Protein AF-A0A3B8NEA3-F1 (afdb_monomer_lite)

pLDDT: mean 80.5, std 10.07, range [51.0, 92.0]

Structure (mmCIF, N/CA/C/O backbone):
data_AF-A0A3B8NEA3-F1
#
_entry.id   AF-A0A3B8NEA3-F1
#
loop_
_atom_site.group_PDB
_atom_site.id
_atom_site.type_symbol
_atom_site.label_atom_id
_atom_site.label_alt_id
_atom_site.label_comp_id
_atom_site.label_asym_id
_atom_site.label_entity_id
_atom_site.label_seq_id
_atom_site.pdbx_PDB_ins_code
_atom_site.Cartn_x
_atom_site.Cartn_y
_atom_site.Cartn_z
_atom_site.occupancy
_atom_site.B_iso_or_equiv
_atom_site.auth_seq_id
_atom_site.auth_comp_id
_atom_site.auth_asym_id
_atom_site.auth_atom_id
_atom_site.pdbx_PDB_model_num
ATOM 1 N N . MET A 1 1 ? 12.329 14.851 -8.067 1.00 51.00 1 MET A N 1
ATOM 2 C CA . MET A 1 1 ? 11.244 14.124 -8.752 1.00 51.00 1 MET A CA 1
ATOM 3 C C . MET A 1 1 ? 10.555 13.312 -7.677 1.00 51.00 1 MET A C 1
ATOM 5 O O . MET A 1 1 ? 11.176 12.402 -7.144 1.00 51.00 1 MET A O 1
ATOM 9 N N . GLU A 1 2 ? 9.375 13.737 -7.243 1.00 53.25 2 GLU A N 1
ATOM 10 C CA . GLU A 1 2 ? 8.576 12.976 -6.282 1.00 53.25 2 GLU A CA 1
ATOM 11 C C . GLU A 1 2 ? 7.882 11.858 -7.060 1.00 53.25 2 GLU A C 1
ATOM 13 O O . GLU A 1 2 ? 7.272 12.104 -8.097 1.00 53.25 2 GLU A O 1
ATOM 18 N N . THR A 1 3 ? 8.076 10.613 -6.638 1.00 62.69 3 THR A N 1
ATOM 19 C CA . THR A 1 3 ? 7.437 9.464 -7.277 1.00 62.69 3 THR A CA 1
ATOM 20 C C . THR A 1 3 ? 6.007 9.376 -6.761 1.00 62.69 3 THR A C 1
ATOM 22 O O . THR A 1 3 ? 5.781 8.985 -5.618 1.00 62.69 3 THR A O 1
ATOM 25 N N . GLU A 1 4 ? 5.042 9.763 -7.584 1.00 65.19 4 GLU A N 1
ATOM 26 C CA . GLU A 1 4 ? 3.623 9.662 -7.258 1.00 65.19 4 GLU A CA 1
ATOM 27 C C . GLU A 1 4 ? 3.127 8.238 -7.533 1.00 65.19 4 GLU A C 1
ATOM 29 O O . GLU A 1 4 ? 3.219 7.739 -8.659 1.00 65.19 4 GLU A O 1
ATOM 34 N N . VAL A 1 5 ? 2.602 7.586 -6.491 1.00 74.25 5 VAL A N 1
ATOM 35 C CA . VAL A 1 5 ? 1.859 6.326 -6.605 1.00 74.25 5 VAL A CA 1
ATOM 36 C C . VAL A 1 5 ? 0.391 6.626 -6.355 1.00 74.25 5 V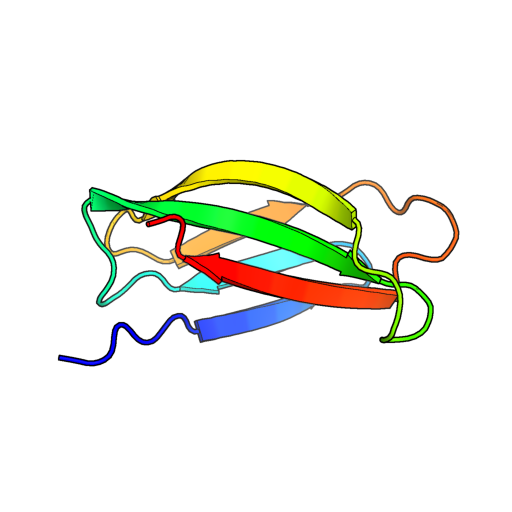AL A C 1
ATOM 38 O O . VAL A 1 5 ? 0.010 7.030 -5.257 1.00 74.25 5 VAL A O 1
ATOM 41 N N . GLY A 1 6 ? -0.437 6.413 -7.374 1.00 78.81 6 GLY A N 1
ATOM 42 C CA . GLY A 1 6 ? -1.886 6.472 -7.220 1.00 78.81 6 GLY A CA 1
ATOM 43 C C . GLY A 1 6 ? -2.384 5.200 -6.544 1.00 78.81 6 GLY A C 1
ATOM 44 O O . GLY A 1 6 ? -2.003 4.104 -6.951 1.00 78.81 6 GLY A O 1
ATOM 45 N N . ILE A 1 7 ? -3.232 5.331 -5.526 1.00 78.06 7 ILE A N 1
ATOM 46 C CA . ILE A 1 7 ? -3.832 4.189 -4.833 1.00 78.06 7 ILE A CA 1
ATOM 47 C C . ILE A 1 7 ? -5.345 4.361 -4.846 1.00 78.06 7 ILE A C 1
ATOM 49 O O . ILE A 1 7 ? -5.858 5.404 -4.438 1.00 78.06 7 ILE A O 1
ATOM 53 N N . LYS A 1 8 ? -6.059 3.324 -5.279 1.00 82.62 8 LYS A N 1
ATOM 54 C CA . LYS A 1 8 ? -7.518 3.286 -5.265 1.00 82.62 8 LYS A CA 1
ATOM 55 C C . LYS A 1 8 ? -7.996 1.969 -4.667 1.00 82.62 8 LYS A C 1
ATOM 57 O O . LYS A 1 8 ? -7.572 0.896 -5.082 1.00 82.62 8 LYS A O 1
ATOM 62 N N . LEU A 1 9 ? -8.902 2.055 -3.698 1.00 78.94 9 LEU A N 1
ATOM 63 C CA . LEU A 1 9 ? -9.634 0.890 -3.208 1.00 78.94 9 LEU A CA 1
ATOM 64 C C . LEU A 1 9 ? -10.747 0.570 -4.207 1.00 78.94 9 LEU A C 1
ATOM 66 O O . LEU A 1 9 ? -11.613 1.410 -4.459 1.00 78.94 9 LEU A O 1
ATOM 70 N N . LEU A 1 10 ? -10.693 -0.619 -4.804 1.00 77.62 10 LEU A N 1
ATOM 71 C CA . LEU A 1 10 ? -11.726 -1.116 -5.715 1.00 77.62 10 LEU A CA 1
ATOM 72 C C . LEU A 1 10 ? -12.839 -1.839 -4.946 1.00 77.62 10 LEU A C 1
ATOM 74 O O . LEU A 1 10 ? -14.006 -1.759 -5.321 1.00 77.62 10 LEU A O 1
ATOM 78 N N . SER A 1 11 ? -12.486 -2.501 -3.842 1.00 74.38 11 SER A N 1
ATOM 79 C CA . SER A 1 11 ? -13.415 -3.145 -2.910 1.00 74.38 11 SER A CA 1
ATOM 80 C C . SER A 1 11 ? -12.817 -3.197 -1.498 1.00 74.38 11 SER A C 1
ATOM 82 O O . SER A 1 11 ? -11.731 -2.669 -1.260 1.00 74.38 11 SER A O 1
ATOM 84 N N . GLU A 1 12 ? -13.493 -3.859 -0.553 1.00 71.06 12 GLU A N 1
ATOM 85 C CA . GLU A 1 12 ? -12.988 -4.056 0.818 1.00 71.06 12 GLU A CA 1
ATOM 86 C C . GLU A 1 12 ? -11.653 -4.823 0.890 1.00 71.06 12 GLU A C 1
ATOM 88 O O . GLU A 1 12 ? -10.968 -4.773 1.910 1.00 71.06 12 GLU A O 1
ATOM 93 N N . SER A 1 13 ? -11.286 -5.543 -0.172 1.00 74.06 13 SER A N 1
ATOM 94 C CA . SER A 1 13 ? -10.104 -6.411 -0.230 1.00 74.06 13 SER A CA 1
ATOM 95 C C . SER A 1 13 ? -9.267 -6.223 -1.494 1.00 74.06 13 SER A C 1
ATOM 97 O O . SER A 1 13 ? -8.330 -6.983 -1.721 1.00 74.06 13 SER A O 1
ATOM 99 N N . GLU A 1 14 ? -9.598 -5.252 -2.344 1.00 82.06 14 GLU 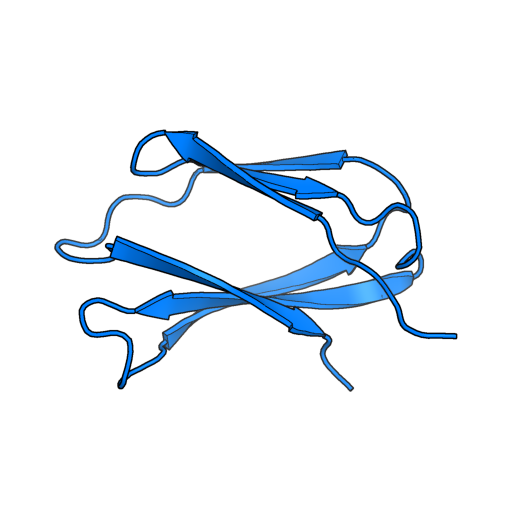A N 1
ATOM 100 C CA . GLU A 1 14 ? -8.938 -5.072 -3.636 1.00 82.06 14 GLU A CA 1
ATOM 101 C C . GLU A 1 14 ? -8.366 -3.665 -3.778 1.00 82.06 14 GLU A C 1
ATOM 103 O O . GLU A 1 14 ? -9.066 -2.661 -3.617 1.00 82.06 14 GLU A O 1
ATOM 108 N N . LEU A 1 15 ? -7.071 -3.619 -4.085 1.00 85.00 15 LEU A N 1
ATOM 109 C CA . LEU A 1 15 ? -6.277 -2.412 -4.219 1.00 85.00 15 LEU A CA 1
ATOM 110 C C . LEU A 1 15 ? -5.765 -2.288 -5.652 1.00 85.00 15 LEU A C 1
ATOM 112 O O . LEU A 1 15 ? -5.065 -3.167 -6.158 1.00 85.0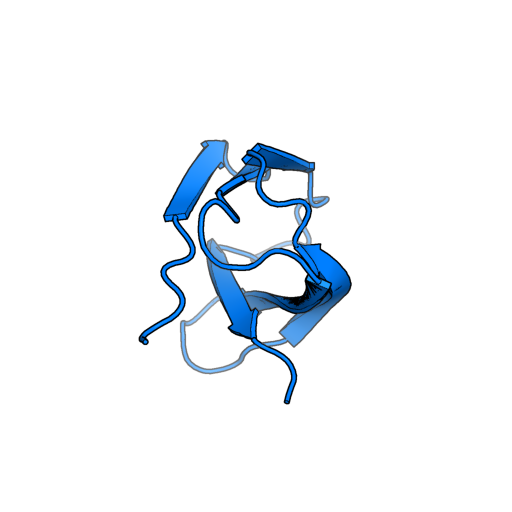0 15 LEU A O 1
ATOM 116 N N . GLU A 1 16 ? -6.070 -1.164 -6.280 1.00 87.12 16 GLU A N 1
ATOM 117 C CA . GLU A 1 16 ? -5.452 -0.728 -7.523 1.00 87.12 16 GLU A CA 1
ATOM 118 C C . GLU A 1 16 ? -4.298 0.221 -7.198 1.00 87.12 16 GLU A C 1
ATOM 120 O O . GLU A 1 16 ? -4.453 1.188 -6.444 1.00 87.12 16 GLU A O 1
ATOM 125 N N . MET A 1 17 ? -3.131 -0.072 -7.761 1.00 85.50 17 MET A N 1
ATOM 126 C CA . MET A 1 17 ? -1.914 0.714 -7.601 1.00 85.50 17 MET A CA 1
ATOM 127 C C . MET A 1 17 ? -1.429 1.176 -8.969 1.00 85.50 17 MET A C 1
ATOM 129 O O . MET A 1 17 ? -1.206 0.363 -9.866 1.00 85.50 17 MET A O 1
ATOM 133 N N . ASN A 1 18 ? -1.236 2.481 -9.120 1.00 85.94 18 ASN A N 1
ATOM 134 C CA . ASN A 1 18 ? -0.711 3.098 -10.327 1.00 85.94 18 ASN A CA 1
ATOM 135 C C . ASN A 1 18 ? 0.740 3.535 -10.105 1.00 85.94 18 ASN A C 1
ATOM 137 O O . ASN A 1 18 ? 1.000 4.466 -9.343 1.00 85.94 18 ASN A O 1
ATOM 141 N N . PHE A 1 19 ? 1.669 2.874 -10.799 1.00 79.81 19 PHE A N 1
ATOM 142 C CA . PHE A 1 19 ? 3.109 3.137 -10.721 1.00 79.81 19 PHE A CA 1
ATOM 143 C C . PHE A 1 19 ? 3.636 3.990 -11.881 1.00 79.81 19 PHE A C 1
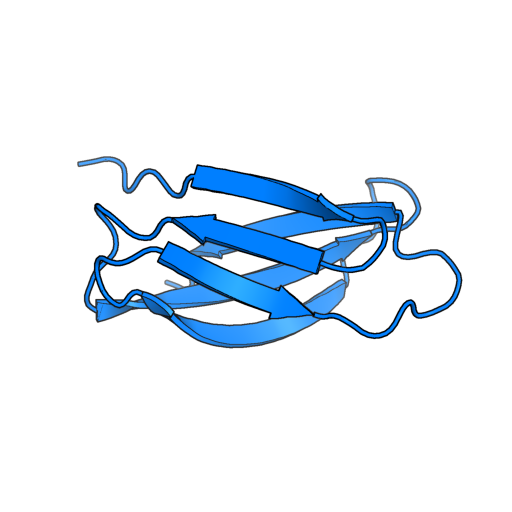ATOM 145 O O . PHE A 1 19 ? 4.802 3.850 -12.249 1.00 79.81 19 PHE A O 1
ATOM 152 N N . SER A 1 20 ? 2.809 4.850 -12.478 1.00 68.94 20 SER A N 1
ATOM 153 C CA . SER A 1 20 ? 3.127 5.653 -13.673 1.00 68.94 20 SER A CA 1
ATOM 154 C C . SER A 1 20 ? 4.477 6.385 -13.627 1.00 68.94 20 SER A C 1
ATOM 156 O O . SER A 1 20 ? 5.125 6.514 -14.662 1.00 68.94 20 SER A O 1
ATOM 158 N N . SER A 1 21 ? 4.944 6.812 -12.449 1.00 67.25 21 SER A N 1
ATOM 159 C CA . SER A 1 21 ? 6.245 7.483 -12.263 1.00 67.25 21 SER A CA 1
ATOM 160 C C . SER A 1 21 ? 7.324 6.624 -11.574 1.00 67.25 21 SER A C 1
ATOM 162 O O . SER A 1 21 ? 8.450 7.077 -11.382 1.00 67.25 21 SER A O 1
ATOM 164 N N . GLY A 1 22 ? 6.997 5.382 -11.204 1.00 67.00 22 GLY A N 1
ATOM 165 C CA . GLY A 1 22 ? 7.757 4.529 -10.281 1.00 67.00 22 GLY A CA 1
ATOM 166 C C . GLY A 1 22 ? 8.383 3.273 -10.885 1.00 67.00 22 GLY A C 1
ATOM 167 O O . GLY A 1 22 ? 8.630 2.303 -10.167 1.00 67.00 22 GLY A O 1
ATOM 168 N N . SER A 1 23 ? 8.587 3.243 -12.204 1.00 75.44 23 SER A N 1
ATOM 169 C CA . SER A 1 23 ? 9.139 2.067 -12.888 1.00 75.44 23 SER A CA 1
ATOM 170 C C . SER A 1 23 ? 10.526 1.694 -12.347 1.00 75.44 23 SER A C 1
ATOM 172 O O . SER A 1 23 ? 11.398 2.550 -12.212 1.00 75.44 23 SER A O 1
ATOM 174 N N . GLY A 1 24 ? 10.727 0.415 -12.020 1.00 76.56 24 GLY A N 1
ATOM 175 C CA . GLY A 1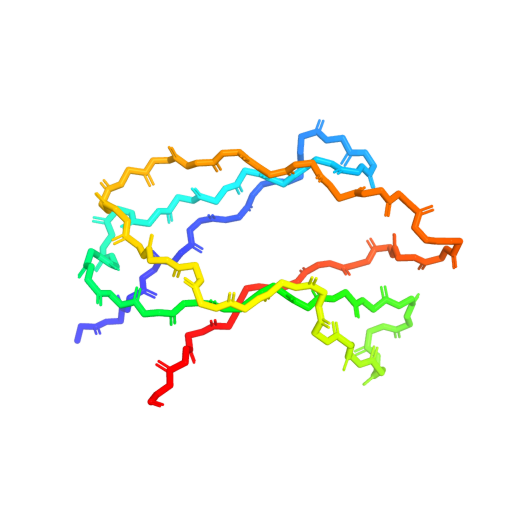 24 ? 11.988 -0.115 -11.483 1.00 76.56 24 GLY A CA 1
ATOM 176 C C . GLY A 1 24 ? 12.173 0.042 -9.970 1.00 76.56 24 GLY A C 1
ATOM 177 O O . GLY A 1 24 ? 13.070 -0.586 -9.407 1.00 76.56 24 GLY A O 1
ATOM 178 N N . MET A 1 25 ? 11.307 0.802 -9.298 1.00 85.31 25 MET A N 1
ATOM 179 C CA . MET A 1 25 ? 11.328 0.927 -7.843 1.00 85.31 25 MET A CA 1
ATOM 180 C C . MET A 1 25 ? 10.641 -0.263 -7.168 1.00 85.31 25 MET A C 1
ATOM 182 O O . MET A 1 25 ? 9.788 -0.933 -7.759 1.00 85.31 25 MET A O 1
ATOM 186 N N . LEU A 1 26 ? 11.005 -0.525 -5.913 1.00 88.62 26 LEU A N 1
ATOM 187 C CA . LEU A 1 26 ? 10.379 -1.559 -5.096 1.00 88.62 26 LEU A CA 1
ATOM 188 C C . LEU A 1 26 ? 9.415 -0.935 -4.100 1.00 88.62 26 LEU A C 1
ATOM 190 O O . LEU A 1 26 ? 9.744 0.035 -3.424 1.00 88.62 26 LEU A O 1
ATOM 194 N N . TYR A 1 27 ? 8.247 -1.547 -3.975 1.00 88.31 27 TYR A N 1
ATOM 195 C CA . TYR A 1 27 ? 7.193 -1.105 -3.084 1.00 88.31 27 TYR A CA 1
ATOM 196 C C . TYR A 1 27 ? 6.789 -2.209 -2.116 1.00 88.31 27 TYR A C 1
ATOM 198 O O . TYR A 1 27 ? 6.981 -3.405 -2.367 1.00 88.31 27 TYR A O 1
ATOM 206 N N . SER A 1 28 ? 6.204 -1.782 -1.005 1.00 91.12 28 SER A N 1
ATOM 207 C CA . SER A 1 28 ? 5.539 -2.651 -0.041 1.00 91.12 28 SER A CA 1
ATOM 208 C C . SER A 1 28 ? 4.138 -2.134 0.239 1.00 91.12 28 SER A C 1
ATOM 210 O O . SER A 1 28 ? 3.930 -0.924 0.330 1.00 91.12 28 SER A O 1
ATOM 212 N N . VAL A 1 29 ? 3.188 -3.045 0.421 1.00 89.25 29 VAL A N 1
ATOM 213 C CA . VAL A 1 29 ? 1.854 -2.721 0.926 1.00 89.25 29 VAL A CA 1
ATOM 214 C C . VAL A 1 29 ? 1.799 -3.049 2.402 1.00 89.25 29 VAL A C 1
ATOM 216 O O . VAL A 1 29 ? 2.188 -4.137 2.839 1.00 89.25 29 VAL A O 1
ATOM 219 N N . GLN A 1 30 ? 1.292 -2.095 3.171 1.00 90.12 30 GLN A N 1
ATOM 220 C CA . GLN A 1 30 ? 0.985 -2.286 4.576 1.00 90.12 30 GLN A CA 1
ATOM 221 C C . GLN A 1 30 ? -0.505 -2.113 4.819 1.00 90.12 30 GLN A C 1
ATOM 223 O O . GLN A 1 30 ? -1.140 -1.263 4.190 1.00 90.12 30 GLN A O 1
ATOM 228 N N . SER A 1 31 ? -1.035 -2.883 5.766 1.00 88.06 31 SER A N 1
ATOM 229 C CA . SER A 1 31 ? -2.389 -2.698 6.277 1.00 88.06 31 SER A CA 1
ATOM 230 C C . SER A 1 31 ? -2.392 -2.282 7.738 1.00 88.06 31 SER A C 1
ATOM 232 O O . SER A 1 31 ? -1.472 -2.611 8.488 1.00 88.06 31 SER A O 1
ATOM 234 N N . SER A 1 32 ? -3.447 -1.584 8.135 1.00 87.44 32 SER A N 1
ATOM 235 C CA . SER A 1 32 ? -3.713 -1.205 9.516 1.00 87.44 32 SER A CA 1
ATOM 236 C C . SER A 1 32 ? -5.199 -1.345 9.828 1.00 87.44 32 SER A C 1
ATOM 238 O O . SER A 1 32 ? -6.056 -1.162 8.956 1.00 87.44 32 SER A O 1
ATOM 240 N N . GLU A 1 33 ? -5.502 -1.648 11.084 1.00 89.06 33 GLU A N 1
ATOM 241 C CA . GLU A 1 33 ? -6.868 -1.657 11.611 1.00 89.06 33 GLU A CA 1
ATOM 242 C C . GLU A 1 33 ? -7.247 -0.311 12.250 1.00 89.06 33 GLU A C 1
ATOM 244 O O . GLU A 1 33 ? -8.426 0.047 12.295 1.00 89.06 33 GLU A O 1
ATOM 249 N N . ASP A 1 34 ? -6.248 0.437 12.733 1.00 88.62 34 ASP A N 1
ATOM 250 C CA . ASP A 1 34 ? -6.403 1.573 13.650 1.00 88.62 34 ASP A CA 1
ATOM 251 C C . ASP A 1 34 ? -5.628 2.840 13.235 1.00 88.62 34 ASP A C 1
ATOM 253 O O . ASP A 1 34 ? -5.617 3.824 13.975 1.00 88.62 34 ASP A O 1
ATOM 257 N N . LEU A 1 35 ? -4.984 2.820 12.061 1.00 89.25 35 LEU A N 1
ATOM 258 C CA . LEU A 1 35 ? -4.074 3.846 11.526 1.00 89.25 35 LEU A CA 1
ATOM 259 C C . LEU A 1 35 ? -2.788 4.073 12.341 1.00 89.25 35 LEU A C 1
ATOM 261 O O . LEU A 1 35 ? -1.971 4.919 11.963 1.00 89.25 35 LEU A O 1
ATOM 265 N N . LYS A 1 36 ? -2.560 3.320 13.420 1.00 91.38 36 LYS A N 1
ATOM 266 C CA . LYS A 1 36 ? -1.397 3.460 14.308 1.00 91.38 36 LYS A CA 1
ATOM 267 C C . LYS A 1 36 ? -0.408 2.326 14.096 1.00 91.38 36 LYS A C 1
ATOM 269 O O . LYS A 1 36 ? 0.778 2.585 13.897 1.00 91.38 36 LYS A O 1
ATOM 274 N N . ILE A 1 37 ? -0.894 1.089 14.115 1.00 90.19 37 ILE A N 1
ATOM 275 C CA . ILE A 1 37 ? -0.086 -0.110 13.907 1.00 90.19 37 ILE A CA 1
ATOM 276 C C . ILE A 1 37 ? -0.197 -0.502 12.440 1.00 90.19 37 ILE A C 1
ATOM 278 O O . ILE A 1 37 ? -1.294 -0.704 11.925 1.00 90.19 37 ILE A O 1
ATOM 282 N N . TRP A 1 38 ? 0.945 -0.589 11.764 1.00 92.00 38 TRP A N 1
ATOM 283 C CA . TRP A 1 38 ? 1.019 -0.923 10.347 1.00 92.00 38 TRP A CA 1
ATOM 284 C C . TRP A 1 38 ? 1.829 -2.194 10.159 1.00 92.00 38 TRP A C 1
ATOM 286 O O . TRP A 1 38 ? 3.000 -2.249 10.535 1.00 92.00 38 TRP A O 1
ATOM 296 N N . GLU A 1 39 ? 1.217 -3.189 9.530 1.00 91.00 39 GLU A N 1
ATOM 297 C CA . GLU A 1 39 ? 1.851 -4.466 9.225 1.00 91.00 39 GLU A CA 1
ATOM 298 C C . GLU A 1 39 ? 2.086 -4.587 7.726 1.00 91.00 39 GLU A C 1
ATOM 300 O O . GLU A 1 39 ? 1.196 -4.303 6.923 1.00 91.00 39 GLU A O 1
ATOM 305 N N . THR A 1 40 ? 3.281 -5.027 7.334 1.00 91.38 40 THR A N 1
ATOM 306 C CA . THR A 1 40 ? 3.580 -5.323 5.931 1.00 91.38 40 THR A CA 1
ATOM 307 C C . THR A 1 40 ? 2.895 -6.618 5.518 1.00 91.38 40 THR A C 1
ATOM 309 O O . THR A 1 40 ? 3.184 -7.677 6.071 1.00 91.38 40 THR A O 1
ATOM 312 N N . ILE A 1 41 ? 2.013 -6.525 4.524 1.00 89.88 41 ILE A N 1
ATOM 313 C CA . ILE A 1 41 ? 1.252 -7.663 3.993 1.00 89.88 41 ILE A CA 1
ATOM 314 C C . ILE A 1 41 ? 1.790 -8.156 2.645 1.00 89.88 41 ILE A C 1
ATOM 316 O O . ILE A 1 41 ? 1.604 -9.319 2.304 1.00 89.88 41 ILE A O 1
ATOM 320 N N . GLU A 1 42 ? 2.491 -7.299 1.901 1.00 89.56 42 GLU A N 1
ATOM 321 C CA . GLU A 1 42 ? 3.208 -7.653 0.674 1.00 89.56 42 GLU A CA 1
ATOM 322 C C . GLU A 1 42 ? 4.435 -6.747 0.537 1.00 89.56 42 GLU A C 1
ATOM 324 O O . GLU A 1 42 ? 4.381 -5.558 0.855 1.00 89.56 42 GLU A O 1
ATOM 329 N N . SER A 1 43 ? 5.551 -7.293 0.063 1.00 90.94 43 SER A N 1
ATOM 330 C CA . SER A 1 43 ? 6.780 -6.546 -0.199 1.00 90.94 43 SER A CA 1
ATOM 331 C C . SER A 1 43 ? 7.416 -6.996 -1.511 1.00 90.94 43 SER A C 1
ATOM 333 O O . SER A 1 43 ? 7.111 -8.064 -2.039 1.00 90.94 43 SER A O 1
ATOM 335 N N . GLY A 1 44 ? 8.303 -6.163 -2.057 1.00 88.56 44 GLY A N 1
ATOM 336 C CA . GLY A 1 44 ? 9.029 -6.485 -3.288 1.00 88.56 44 GLY A CA 1
ATOM 337 C C . GLY A 1 44 ? 8.210 -6.276 -4.562 1.00 88.56 44 GLY A C 1
ATOM 338 O O . GLY A 1 44 ? 8.550 -6.819 -5.614 1.00 88.56 44 GLY A O 1
ATOM 339 N N . ILE A 1 45 ? 7.147 -5.475 -4.490 1.00 88.75 45 ILE A N 1
ATOM 340 C CA . ILE A 1 45 ? 6.324 -5.134 -5.648 1.00 88.75 45 ILE A CA 1
ATOM 341 C C . ILE A 1 45 ? 7.151 -4.222 -6.544 1.00 88.75 45 ILE A C 1
ATOM 343 O O . ILE A 1 45 ? 7.460 -3.092 -6.176 1.00 88.75 45 ILE A O 1
ATOM 347 N N . ARG A 1 46 ? 7.535 -4.717 -7.719 1.00 87.31 46 ARG A N 1
ATOM 348 C CA . ARG A 1 46 ? 8.234 -3.903 -8.714 1.00 87.31 46 ARG A CA 1
ATOM 349 C C . ARG A 1 46 ? 7.241 -2.978 -9.399 1.00 87.31 46 ARG A C 1
ATOM 351 O O . ARG A 1 46 ? 6.293 -3.454 -10.023 1.00 87.31 46 ARG A O 1
ATOM 358 N N . GLY A 1 47 ? 7.489 -1.676 -9.315 1.00 83.50 47 GLY A N 1
ATOM 359 C CA . GLY A 1 47 ? 6.780 -0.700 -10.127 1.00 83.50 47 GLY A CA 1
ATOM 360 C C . GLY A 1 47 ? 7.035 -0.992 -11.601 1.00 83.50 47 GLY A C 1
ATOM 361 O O . GLY A 1 47 ? 8.183 -1.052 -12.040 1.00 83.50 47 GLY A O 1
ATOM 362 N N . SER A 1 48 ? 5.967 -1.214 -12.360 1.00 81.31 48 SER A N 1
ATOM 363 C CA . SER A 1 48 ? 6.033 -1.579 -13.781 1.00 81.31 48 SER A CA 1
ATOM 364 C C . SER A 1 48 ? 5.837 -0.388 -14.723 1.00 81.31 48 SER A C 1
ATOM 366 O O . SER A 1 48 ? 5.782 -0.575 -15.935 1.00 81.31 48 SER A O 1
ATOM 368 N N . GLY A 1 49 ? 5.664 0.831 -14.195 1.00 80.62 49 GLY A N 1
ATOM 369 C CA . GLY A 1 49 ? 5.213 1.978 -14.994 1.00 80.62 49 GLY A CA 1
ATOM 370 C C . GLY A 1 49 ? 3.756 1.860 -15.459 1.00 80.62 49 GLY A C 1
ATOM 371 O O . GLY A 1 49 ? 3.322 2.618 -16.317 1.00 80.62 49 GLY A O 1
ATOM 372 N N . SER A 1 50 ? 3.009 0.887 -14.930 1.00 82.12 50 SER A N 1
ATOM 373 C CA . SER A 1 50 ? 1.618 0.594 -15.285 1.00 82.12 50 SER A CA 1
ATOM 374 C C . SER A 1 50 ? 0.748 0.478 -14.033 1.00 82.12 50 SER A C 1
ATOM 376 O O . SER A 1 50 ? 1.246 0.455 -12.903 1.00 82.12 50 SER A O 1
ATOM 378 N N . ILE A 1 51 ? -0.563 0.390 -14.246 1.00 85.44 51 ILE A N 1
ATOM 379 C CA . ILE A 1 51 ? -1.534 0.071 -13.200 1.00 85.44 51 ILE A CA 1
ATOM 380 C C .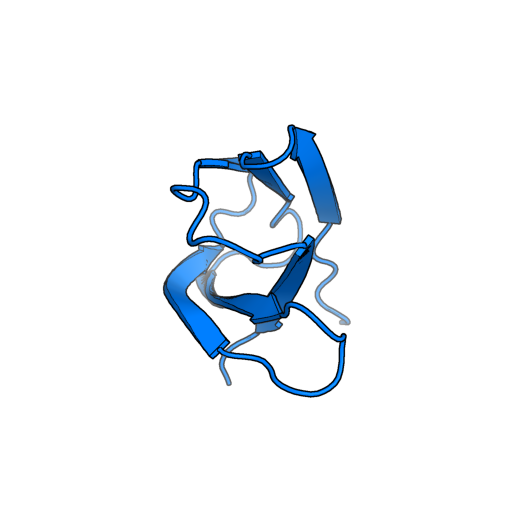 ILE A 1 51 ? -1.493 -1.436 -12.939 1.00 85.44 51 ILE A C 1
ATOM 382 O O . ILE A 1 51 ? -1.482 -2.231 -13.880 1.00 85.44 51 ILE A O 1
ATOM 386 N N . ILE A 1 52 ? -1.478 -1.831 -11.669 1.00 86.38 52 ILE A N 1
ATOM 387 C CA . ILE A 1 52 ? -1.680 -3.220 -11.257 1.00 86.38 52 ILE A CA 1
ATOM 388 C C . ILE A 1 52 ? -2.790 -3.301 -10.216 1.00 86.38 52 ILE A C 1
ATOM 390 O O . ILE A 1 52 ? -2.958 -2.398 -9.396 1.00 86.38 52 ILE A O 1
ATOM 394 N N . THR A 1 53 ? -3.476 -4.438 -10.198 1.00 86.75 53 THR A N 1
ATOM 395 C CA . THR A 1 53 ? -4.477 -4.759 -9.180 1.00 86.75 53 THR A CA 1
ATOM 396 C C . THR A 1 53 ? -3.962 -5.880 -8.285 1.00 86.75 53 THR A C 1
ATOM 398 O O . THR A 1 53 ? -3.318 -6.834 -8.746 1.00 86.75 53 THR A O 1
ATOM 401 N N . ARG A 1 54 ? -4.221 -5.757 -6.985 1.00 85.25 54 ARG A N 1
ATOM 402 C CA . ARG A 1 54 ? -3.924 -6.768 -5.973 1.00 85.25 54 ARG A CA 1
ATOM 403 C C . ARG A 1 54 ? -5.158 -7.017 -5.124 1.00 85.25 54 ARG A C 1
ATOM 405 O O . ARG A 1 54 ? -5.742 -6.084 -4.583 1.00 85.25 54 ARG A O 1
ATOM 412 N N . ALA A 1 55 ? -5.519 -8.287 -4.992 1.00 83.25 55 ALA A N 1
ATOM 413 C CA . ALA A 1 55 ? -6.519 -8.733 -4.039 1.00 83.25 55 ALA A CA 1
ATOM 414 C C . ALA A 1 55 ? -5.806 -9.264 -2.791 1.00 83.25 55 ALA A C 1
ATOM 416 O O . ALA A 1 55 ? -4.996 -10.189 -2.873 1.00 83.25 55 ALA A O 1
ATOM 417 N N . TYR A 1 56 ? -6.110 -8.682 -1.637 1.00 80.25 56 TYR A N 1
ATOM 418 C CA . TYR A 1 56 ? -5.608 -9.111 -0.340 1.00 80.25 56 TYR A CA 1
ATOM 419 C C . TYR A 1 56 ? -6.717 -9.838 0.399 1.00 80.25 56 TYR A C 1
ATOM 421 O O . TYR A 1 56 ? -7.780 -9.272 0.633 1.00 80.25 56 TYR A O 1
ATOM 429 N N . ALA A 1 57 ? -6.484 -11.090 0.801 1.00 69.19 57 ALA A N 1
ATOM 430 C CA . ALA A 1 57 ? -7.439 -11.787 1.654 1.00 69.19 57 ALA A CA 1
ATOM 431 C C . ALA A 1 57 ? -7.704 -10.936 2.902 1.00 69.19 57 ALA A C 1
ATOM 433 O O . ALA A 1 57 ? -6.760 -10.542 3.592 1.00 69.19 57 ALA A O 1
ATOM 434 N N . ARG A 1 58 ? -8.981 -10.651 3.184 1.00 65.06 58 ARG A N 1
ATOM 435 C CA . ARG A 1 58 ? -9.393 -9.894 4.367 1.00 65.06 58 ARG A CA 1
ATOM 436 C C . ARG A 1 58 ? -8.987 -10.681 5.610 1.00 65.06 58 ARG A C 1
ATOM 438 O O . ARG A 1 58 ? -9.735 -11.528 6.094 1.00 65.06 58 ARG A O 1
ATOM 445 N N . ARG A 1 59 ? -7.794 -10.412 6.138 1.00 64.50 59 ARG A N 1
ATOM 446 C CA . ARG A 1 59 ? -7.486 -10.733 7.530 1.00 64.50 59 ARG A CA 1
ATOM 447 C C . ARG A 1 59 ? -8.446 -9.892 8.360 1.00 64.50 59 ARG A C 1
ATOM 449 O O . ARG A 1 59 ? -8.665 -8.727 8.027 1.00 64.50 59 ARG A O 1
ATOM 456 N N . GLN A 1 60 ? -9.130 -10.511 9.323 1.00 55.94 60 GLN A N 1
ATOM 457 C CA . GLN A 1 60 ? -10.136 -9.813 10.123 1.00 55.94 60 GLN A CA 1
ATOM 458 C C . GLN A 1 60 ? -9.523 -8.515 10.655 1.00 55.94 60 GLN A C 1
ATOM 460 O O . GLN A 1 60 ? -8.606 -8.583 11.455 1.00 55.94 60 GLN A O 1
ATOM 465 N N . GLY A 1 61 ? -10.022 -7.388 10.131 1.00 62.09 61 GLY A N 1
ATOM 466 C CA . GLY A 1 61 ? -9.733 -6.030 10.576 1.00 62.09 61 GLY A CA 1
ATOM 467 C C . GLY A 1 61 ? -8.708 -5.201 9.786 1.00 62.09 61 GLY A C 1
ATOM 468 O O . GLY A 1 61 ? -8.583 -4.015 10.086 1.00 62.09 61 GLY A O 1
ATOM 469 N N . SER A 1 62 ? -8.123 -5.685 8.680 1.00 66.69 62 SER A N 1
ATOM 470 C CA . SER A 1 62 ? -7.439 -4.797 7.714 1.00 66.69 62 SER A CA 1
ATOM 471 C C . SER A 1 62 ? -8.436 -3.798 7.094 1.00 66.69 62 SER A C 1
ATOM 473 O O . SER A 1 62 ? -9.218 -4.166 6.218 1.00 66.69 62 SER A O 1
ATOM 475 N N . ARG A 1 63 ? -8.442 -2.543 7.568 1.00 75.81 63 ARG A N 1
ATOM 476 C CA . ARG A 1 63 ? -9.364 -1.473 7.118 1.00 75.81 63 ARG A CA 1
ATOM 477 C C . ARG A 1 63 ? -8.677 -0.407 6.281 1.00 75.81 63 ARG A C 1
ATOM 479 O O . ARG A 1 63 ? -9.309 0.224 5.440 1.00 75.81 63 ARG A O 1
ATOM 486 N N . PHE A 1 64 ? -7.397 -0.188 6.541 1.00 84.88 64 PHE A N 1
ATOM 487 C CA . PHE A 1 64 ? -6.611 0.859 5.915 1.00 84.88 64 PHE A CA 1
ATOM 488 C C . PHE A 1 64 ? -5.414 0.243 5.216 1.00 84.88 64 PHE A C 1
ATOM 490 O O . PHE A 1 64 ? -4.794 -0.678 5.745 1.00 84.88 64 PHE A O 1
ATOM 497 N N . PHE A 1 65 ? -5.078 0.782 4.049 1.00 85.81 65 PHE A N 1
ATOM 498 C CA . PHE A 1 65 ? -3.949 0.341 3.242 1.00 85.81 65 PHE A CA 1
ATOM 499 C C . PHE A 1 65 ? -3.064 1.534 2.911 1.00 85.81 65 PHE A C 1
ATOM 501 O O . PHE A 1 65 ? -3.557 2.636 2.666 1.00 85.81 65 PHE A O 1
ATOM 508 N N . ARG A 1 66 ? -1.752 1.307 2.881 1.00 87.38 66 ARG A N 1
ATOM 509 C CA . ARG A 1 66 ? -0.784 2.260 2.337 1.00 87.38 66 ARG A CA 1
ATOM 510 C C . ARG A 1 66 ? 0.279 1.532 1.535 1.00 87.38 66 ARG A C 1
ATOM 512 O O . ARG A 1 66 ? 0.640 0.401 1.860 1.00 87.38 66 ARG A O 1
ATOM 519 N N . VAL A 1 67 ? 0.805 2.214 0.526 1.00 87.31 67 VAL A N 1
ATOM 520 C CA . VAL A 1 67 ? 1.941 1.747 -0.267 1.00 87.31 67 VAL A CA 1
ATOM 521 C C . VAL A 1 67 ? 3.163 2.560 0.140 1.00 87.31 67 VAL A C 1
ATOM 523 O O . VAL A 1 67 ? 3.101 3.785 0.215 1.00 87.31 67 VAL A O 1
ATOM 526 N N . LEU A 1 68 ? 4.264 1.876 0.427 1.00 88.81 68 LEU A N 1
ATOM 527 C CA . LEU A 1 68 ? 5.542 2.482 0.777 1.00 88.81 68 LEU A CA 1
ATOM 528 C C . LEU A 1 68 ? 6.566 2.188 -0.309 1.00 88.81 68 LEU A C 1
ATOM 530 O O . LEU A 1 68 ? 6.658 1.061 -0.791 1.00 88.81 68 LEU A O 1
ATOM 534 N N . LEU A 1 69 ? 7.354 3.201 -0.650 1.00 86.81 69 LEU A N 1
ATOM 535 C CA . LEU A 1 69 ? 8.561 3.042 -1.446 1.00 86.81 69 LEU A CA 1
ATOM 536 C C . LEU A 1 69 ? 9.664 2.439 -0.567 1.00 86.81 69 LEU A C 1
ATOM 538 O O . LEU A 1 69 ? 10.012 3.012 0.468 1.00 86.81 69 LEU A O 1
ATOM 542 N N . ASN A 1 70 ? 10.229 1.312 -0.985 1.00 84.25 70 ASN A N 1
ATOM 543 C CA . ASN A 1 70 ? 11.397 0.720 -0.346 1.00 84.25 70 ASN A CA 1
ATOM 544 C C . ASN A 1 70 ? 12.649 1.451 -0.865 1.00 84.25 70 ASN A C 1
ATOM 546 O O . ASN A 1 70 ? 12.830 1.564 -2.079 1.00 84.25 70 ASN A O 1
ATOM 550 N N . LYS A 1 71 ? 13.471 1.978 0.050 1.00 67.19 71 LYS A N 1
ATOM 551 C CA . LYS A 1 71 ? 14.779 2.578 -0.263 1.00 67.19 71 LYS A CA 1
ATOM 552 C C . LYS A 1 71 ? 15.869 1.521 -0.353 1.00 67.19 71 LYS A C 1
ATOM 554 O O . LYS A 1 71 ? 15.778 0.535 0.410 1.00 67.19 71 LYS A O 1
#

Foldseek 3Di:
DDQDWDWDDPDQFKIKIARLRQAQWWKWKWFDQPVPDTDTPGTRDGRHNGIDMDGHDDPPRRRDMDMDTDD

Sequence (71 aa):
METEVGIKLLSESELEMNFSSGSGMLYSVQSSEDLKIWETIESGIRGSGSIITRAYARRQGSRFFRVLLNK

Secondary structure (DSSP, 8-state):
-----EEEEEETTEEEEE-TT-TT-EEEEEEESSSSS-EEEEEEEE--SSEEEEE----TT--EEEEEEE-

Radius of gyration: 11.83 Å; chains: 1; bounding box: 28×26×30 Å